Protein AF-B8IIR8-F1 (afdb_monomer_lite)

Secondary structure (DSSP, 8-state):
-HHHHHHHHHHHHHHHHHHHHHHHHHHHHHHS-S-HHHHHHHHHHHHHHHHHHHHHHHHHHHHHHTT-

Structure (mmCIF, N/CA/C/O backbone):
data_AF-B8IIR8-F1
#
_entry.id   AF-B8IIR8-F1
#
loop_
_atom_site.group_PDB
_atom_site.id
_atom_site.type_symbol
_atom_site.label_atom_id
_atom_site.label_alt_id
_atom_site.label_comp_id
_atom_site.label_asym_id
_atom_site.label_entity_id
_atom_site.label_seq_id
_atom_site.pdbx_PDB_ins_code
_atom_site.Cartn_x
_atom_site.Cartn_y
_atom_site.Cartn_z
_atom_site.occupancy
_atom_site.B_iso_or_equiv
_atom_site.auth_seq_id
_atom_site.auth_comp_id
_atom_site.auth_asym_id
_atom_site.auth_atom_id
_atom_site.pdbx_PDB_model_num
ATOM 1 N N . MET A 1 1 ? 13.346 -5.537 -22.343 1.00 62.97 1 MET A N 1
ATOM 2 C CA . MET A 1 1 ? 12.040 -6.022 -21.835 1.00 62.97 1 MET A CA 1
ATOM 3 C C . MET A 1 1 ? 12.115 -6.623 -20.431 1.00 62.97 1 MET A C 1
ATOM 5 O O . MET A 1 1 ? 11.259 -6.281 -19.631 1.00 62.97 1 MET A O 1
ATOM 9 N N . VAL A 1 2 ? 13.119 -7.444 -20.078 1.00 79.38 2 VAL A N 1
ATOM 10 C CA . VAL A 1 2 ? 13.240 -8.040 -18.721 1.00 79.38 2 VAL A CA 1
ATOM 11 C C . VAL A 1 2 ? 13.207 -6.998 -17.588 1.00 79.38 2 VAL A C 1
ATOM 13 O O . VAL A 1 2 ? 12.483 -7.190 -16.618 1.00 79.38 2 VAL A O 1
ATOM 16 N N . GLY A 1 3 ? 13.903 -5.862 -17.729 1.00 79.19 3 GLY A N 1
ATOM 17 C CA . GLY A 1 3 ? 13.879 -4.788 -16.721 1.00 79.19 3 GLY A CA 1
ATOM 18 C C . GLY A 1 3 ? 12.489 -4.176 -16.496 1.00 79.19 3 GLY A C 1
ATOM 19 O O . GLY A 1 3 ? 12.094 -3.936 -15.362 1.00 79.19 3 GLY A O 1
ATOM 20 N N . THR A 1 4 ? 11.709 -4.008 -17.565 1.00 83.31 4 THR A N 1
ATOM 21 C CA . THR A 1 4 ? 10.329 -3.499 -17.525 1.00 83.31 4 THR A CA 1
ATOM 22 C C . THR A 1 4 ? 9.405 -4.449 -16.757 1.00 83.31 4 THR A C 1
ATOM 24 O O . THR A 1 4 ? 8.633 -4.010 -15.906 1.00 83.31 4 THR A O 1
ATOM 27 N N . PHE A 1 5 ? 9.531 -5.761 -16.993 1.00 83.62 5 PHE A N 1
ATOM 28 C CA . PHE A 1 5 ? 8.798 -6.780 -16.234 1.00 83.62 5 PHE A CA 1
ATOM 29 C C . PHE A 1 5 ? 9.189 -6.793 -14.752 1.00 83.62 5 PHE A C 1
ATOM 31 O O . PHE A 1 5 ? 8.318 -6.939 -13.899 1.00 83.62 5 PHE A O 1
ATOM 38 N N . LEU A 1 6 ? 10.472 -6.594 -14.437 1.00 86.81 6 LEU A N 1
ATOM 39 C CA . LEU A 1 6 ? 10.960 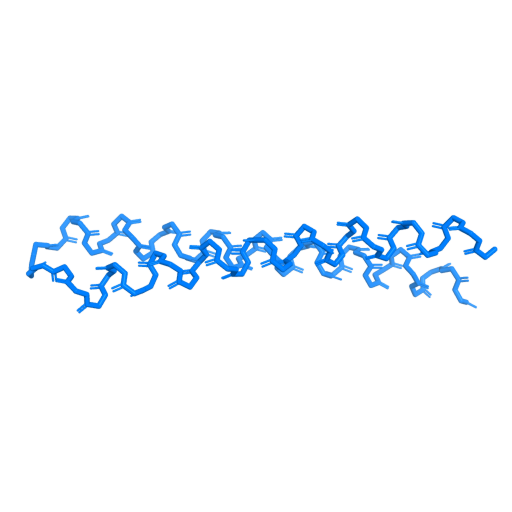-6.533 -13.057 1.00 86.81 6 LEU A CA 1
ATOM 40 C C . LEU A 1 6 ? 10.375 -5.334 -12.295 1.00 86.81 6 LEU A C 1
ATOM 42 O O . LEU A 1 6 ? 9.895 -5.492 -11.174 1.00 86.81 6 LEU A O 1
ATOM 46 N N . ILE A 1 7 ? 10.356 -4.154 -12.925 1.00 86.50 7 ILE A N 1
ATOM 47 C CA . ILE A 1 7 ? 9.755 -2.938 -12.355 1.00 86.50 7 ILE A CA 1
ATOM 48 C C . ILE A 1 7 ? 8.254 -3.142 -12.123 1.00 86.50 7 ILE A C 1
ATOM 50 O O . ILE A 1 7 ? 7.754 -2.819 -11.048 1.00 86.50 7 ILE A O 1
ATOM 54 N N . ALA A 1 8 ? 7.544 -3.724 -13.095 1.00 86.50 8 ALA A N 1
ATOM 55 C CA . ALA A 1 8 ? 6.121 -4.021 -12.962 1.00 86.50 8 ALA A CA 1
ATOM 56 C C . ALA A 1 8 ? 5.844 -5.003 -11.812 1.00 86.50 8 ALA A C 1
ATOM 58 O O . ALA A 1 8 ? 4.966 -4.750 -10.991 1.00 86.50 8 ALA A O 1
ATOM 59 N N . ALA A 1 9 ? 6.608 -6.095 -11.721 1.00 89.19 9 ALA A N 1
ATOM 60 C CA . ALA A 1 9 ? 6.421 -7.115 -10.693 1.00 89.19 9 ALA A CA 1
ATOM 61 C C . ALA A 1 9 ? 6.657 -6.564 -9.279 1.00 89.19 9 ALA A C 1
ATOM 63 O O . ALA A 1 9 ? 5.835 -6.787 -8.393 1.00 89.19 9 ALA A O 1
ATOM 64 N N . ILE A 1 10 ? 7.739 -5.808 -9.070 1.00 91.44 10 ILE A N 1
ATOM 65 C CA . ILE A 1 10 ? 8.055 -5.220 -7.759 1.00 91.44 10 ILE A CA 1
ATOM 66 C C . ILE A 1 10 ? 7.045 -4.128 -7.406 1.00 91.44 10 ILE A C 1
ATOM 68 O O . ILE A 1 10 ? 6.500 -4.114 -6.304 1.00 91.44 10 ILE A O 1
ATOM 72 N N . GLY A 1 11 ? 6.776 -3.227 -8.348 1.00 88.75 11 GLY A N 1
ATOM 73 C CA . GLY A 1 11 ? 5.924 -2.067 -8.138 1.00 88.75 11 GLY A CA 1
ATOM 74 C C . GLY A 1 11 ? 4.465 -2.424 -7.863 1.00 88.75 11 GLY A C 1
ATOM 75 O O . GLY A 1 11 ? 3.899 -2.013 -6.847 1.00 88.75 11 GLY A O 1
ATOM 76 N N . TYR A 1 12 ? 3.864 -3.257 -8.718 1.00 90.19 12 TYR A N 1
ATOM 77 C CA . TYR A 1 12 ? 2.506 -3.750 -8.487 1.00 90.19 12 TYR A CA 1
ATOM 78 C C . TYR A 1 12 ? 2.446 -4.763 -7.342 1.00 90.19 12 TYR A C 1
ATOM 80 O O . TYR A 1 12 ? 1.466 -4.763 -6.601 1.00 90.19 12 TYR A O 1
ATOM 88 N N . GLY A 1 13 ? 3.489 -5.575 -7.136 1.00 90.50 13 GLY A N 1
ATOM 89 C CA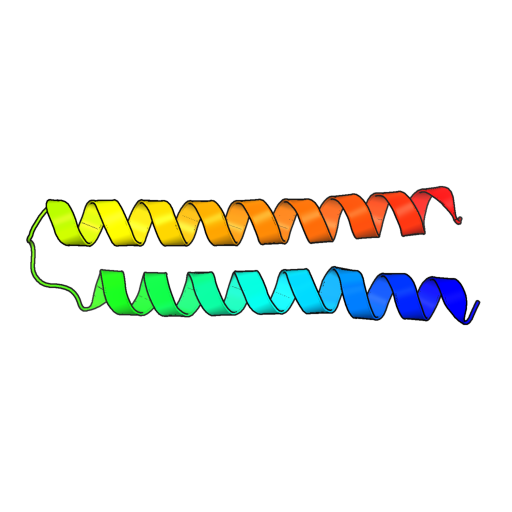 . GLY A 1 13 ? 3.573 -6.487 -5.993 1.00 90.50 13 GLY A CA 1
ATOM 90 C C . GLY A 1 13 ? 3.528 -5.747 -4.654 1.00 90.50 13 GLY A C 1
ATOM 91 O O . GLY A 1 13 ? 2.738 -6.103 -3.779 1.00 90.50 13 GLY A O 1
ATOM 92 N N . ALA A 1 14 ? 4.299 -4.664 -4.520 1.00 89.62 14 ALA A N 1
ATOM 93 C CA . ALA A 1 14 ? 4.254 -3.793 -3.350 1.00 89.62 14 ALA A CA 1
ATOM 94 C C . ALA A 1 14 ? 2.873 -3.142 -3.185 1.00 89.62 14 ALA A C 1
ATOM 96 O O . ALA A 1 14 ? 2.308 -3.171 -2.092 1.00 89.62 14 ALA A O 1
ATOM 97 N N . ALA A 1 15 ? 2.285 -2.616 -4.267 1.00 88.25 15 ALA A N 1
ATOM 98 C CA . ALA A 1 15 ? 0.948 -2.025 -4.219 1.00 88.25 15 ALA A CA 1
ATOM 99 C C . ALA A 1 15 ? -0.112 -3.026 -3.721 1.00 88.25 15 ALA A C 1
ATOM 101 O O . ALA A 1 15 ? -0.900 -2.693 -2.837 1.00 88.25 15 ALA A O 1
ATOM 102 N N . ILE A 1 16 ? -0.096 -4.267 -4.219 1.00 92.31 16 ILE A N 1
ATOM 103 C CA . ILE A 1 16 ? -1.009 -5.334 -3.783 1.00 92.31 16 ILE A CA 1
ATOM 104 C C . ILE A 1 16 ? -0.819 -5.641 -2.294 1.00 92.31 16 ILE A C 1
ATOM 106 O O . ILE A 1 16 ? -1.806 -5.734 -1.566 1.00 92.31 16 ILE A O 1
ATOM 110 N N . PHE A 1 17 ? 0.425 -5.754 -1.820 1.00 92.69 17 PHE A N 1
ATOM 111 C CA . PHE A 1 17 ? 0.710 -6.004 -0.405 1.00 92.69 17 PHE A CA 1
ATOM 112 C C . PHE A 1 17 ? 0.097 -4.930 0.507 1.00 92.69 17 PHE A C 1
ATOM 114 O O . PHE A 1 17 ? -0.571 -5.255 1.491 1.00 92.69 17 PHE A O 1
ATOM 121 N N . PHE A 1 18 ? 0.255 -3.652 0.155 1.00 90.62 18 PHE A N 1
ATOM 122 C CA . PHE A 1 18 ? -0.316 -2.550 0.930 1.00 90.62 18 PHE A CA 1
ATOM 123 C C . PHE A 1 18 ? -1.848 -2.504 0.867 1.00 90.62 18 PHE A C 1
ATOM 125 O O . PHE A 1 18 ? -2.482 -2.228 1.885 1.00 90.62 18 PHE A O 1
ATOM 132 N N . VAL A 1 19 ? -2.463 -2.844 -0.273 1.00 90.94 19 VAL A N 1
ATOM 133 C CA . VAL A 1 19 ? -3.930 -2.988 -0.369 1.00 90.94 19 VAL A CA 1
ATOM 134 C C . VAL A 1 19 ? -4.434 -4.110 0.537 1.00 90.94 19 VAL A C 1
ATOM 136 O O . VAL A 1 19 ? -5.422 -3.924 1.244 1.00 90.94 19 VAL A O 1
ATOM 139 N N . LEU A 1 20 ? -3.757 -5.261 0.560 1.00 91.12 20 LEU A N 1
ATOM 140 C CA . LEU A 1 20 ? -4.133 -6.381 1.428 1.00 91.12 20 LEU A CA 1
ATOM 141 C C . LEU A 1 20 ? -3.992 -6.017 2.910 1.00 91.12 20 LEU A C 1
ATOM 143 O O . LEU A 1 20 ? -4.906 -6.274 3.690 1.00 91.12 20 LEU A O 1
ATOM 147 N N . SER A 1 21 ? -2.896 -5.357 3.287 1.00 88.06 21 SER A N 1
ATOM 148 C CA . SER A 1 21 ? -2.706 -4.825 4.642 1.00 88.06 21 SER A CA 1
ATOM 149 C C . SER A 1 21 ? -3.826 -3.849 5.028 1.00 88.06 21 SER A C 1
ATOM 151 O O . SER A 1 21 ? -4.405 -3.955 6.111 1.00 88.06 21 SER A O 1
ATOM 153 N N . ALA A 1 22 ? -4.209 -2.940 4.123 1.00 84.94 22 ALA A N 1
ATOM 154 C CA . ALA A 1 22 ? -5.328 -2.026 4.341 1.00 84.94 22 ALA A CA 1
ATOM 155 C C . ALA A 1 22 ? -6.662 -2.770 4.515 1.00 84.94 22 ALA A C 1
ATOM 157 O O . ALA A 1 22 ? -7.430 -2.443 5.416 1.00 84.94 22 ALA A O 1
ATOM 158 N N . ALA A 1 23 ? -6.922 -3.799 3.702 1.00 85.69 23 ALA A N 1
ATOM 159 C CA . ALA A 1 23 ? -8.129 -4.615 3.798 1.00 85.69 23 ALA A CA 1
ATOM 160 C C . ALA A 1 23 ? -8.220 -5.363 5.138 1.00 85.69 23 ALA A C 1
ATOM 162 O O . ALA A 1 23 ? -9.293 -5.404 5.736 1.00 85.69 23 ALA A O 1
ATOM 163 N N . ILE A 1 24 ? -7.105 -5.896 5.648 1.00 87.31 24 ILE A N 1
ATOM 164 C CA . ILE A 1 24 ? -7.053 -6.530 6.976 1.00 87.31 24 ILE A CA 1
ATOM 165 C C . ILE A 1 24 ? -7.407 -5.509 8.064 1.00 87.31 24 ILE A C 1
ATOM 167 O O . ILE A 1 24 ? -8.303 -5.765 8.866 1.00 87.31 24 ILE A O 1
ATOM 171 N N . ASN A 1 25 ? -6.790 -4.324 8.037 1.00 81.25 25 ASN A N 1
ATOM 172 C CA . ASN A 1 25 ? -7.089 -3.247 8.988 1.00 81.25 25 ASN A CA 1
ATOM 173 C C . ASN A 1 25 ? -8.552 -2.773 8.900 1.00 81.25 25 ASN A C 1
ATOM 175 O O . ASN A 1 25 ? -9.160 -2.443 9.915 1.00 81.25 25 ASN A O 1
ATOM 179 N N . LEU A 1 26 ? -9.146 -2.768 7.702 1.00 80.88 26 LEU A N 1
ATOM 180 C CA . LEU A 1 26 ? -10.559 -2.442 7.496 1.00 80.88 26 LEU A CA 1
ATOM 181 C C . LEU A 1 26 ? -11.486 -3.507 8.106 1.00 80.88 26 LEU A C 1
ATOM 183 O O . LEU A 1 26 ? -12.501 -3.176 8.720 1.00 80.88 26 LEU A O 1
ATOM 187 N N . VAL A 1 27 ? -11.138 -4.788 7.962 1.00 83.69 27 VAL A N 1
ATOM 188 C CA . VAL A 1 27 ? -11.883 -5.900 8.570 1.00 83.69 27 VAL A CA 1
ATOM 189 C C . VAL A 1 27 ? -11.770 -5.863 10.094 1.00 83.69 27 VAL A C 1
ATOM 191 O O . VAL A 1 27 ? -12.765 -6.092 10.782 1.00 83.69 27 VAL A O 1
ATOM 194 N N . GLU A 1 28 ? -10.592 -5.551 10.635 1.00 77.69 28 GLU A N 1
ATOM 195 C CA . GLU A 1 28 ? -10.403 -5.347 12.075 1.00 77.69 28 GLU A CA 1
ATOM 196 C C . GLU A 1 28 ? -11.210 -4.148 12.584 1.00 77.69 28 GLU A C 1
ATOM 198 O O . GLU A 1 28 ? -11.909 -4.268 13.590 1.00 77.69 28 GLU A O 1
ATOM 203 N N . LEU A 1 29 ? -11.220 -3.033 11.847 1.00 72.56 29 LEU A N 1
ATOM 204 C CA . LEU A 1 29 ? -12.043 -1.859 12.150 1.00 72.56 29 LEU A CA 1
ATOM 205 C C . LEU A 1 29 ? -13.540 -2.200 12.195 1.00 72.56 29 LEU A C 1
ATOM 207 O O . LEU A 1 29 ? -14.245 -1.749 13.097 1.00 72.56 29 LEU A O 1
ATOM 211 N N . ALA A 1 30 ? -14.023 -3.009 11.248 1.00 77.19 30 ALA A N 1
ATOM 212 C CA . ALA A 1 30 ? -15.420 -3.439 11.192 1.00 77.19 30 ALA A CA 1
ATOM 213 C C . ALA A 1 30 ? -15.817 -4.346 12.373 1.00 77.19 30 ALA A C 1
ATOM 215 O O . ALA A 1 30 ? -16.987 -4.382 12.751 1.00 77.19 30 ALA A O 1
ATOM 216 N N . LYS A 1 31 ? -14.852 -5.064 12.962 1.00 78.62 31 LYS A N 1
ATOM 217 C CA . LYS A 1 31 ? -15.054 -5.951 14.120 1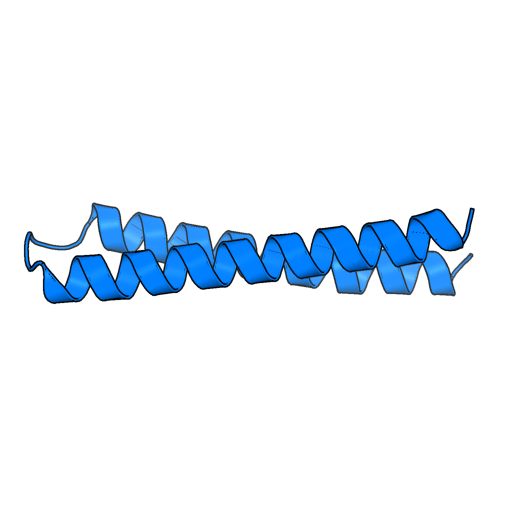.00 78.62 31 LYS A CA 1
ATOM 218 C C . LYS A 1 31 ? -14.787 -5.267 15.467 1.00 78.62 31 LYS A C 1
ATOM 220 O O . LYS A 1 31 ? -15.147 -5.826 16.501 1.00 78.62 31 LYS A O 1
ATOM 225 N N . ALA A 1 32 ? -14.161 -4.089 15.480 1.00 64.44 32 ALA A N 1
ATOM 226 C CA . ALA A 1 32 ? -13.741 -3.426 16.709 1.00 64.44 32 ALA A CA 1
ATOM 227 C C . ALA A 1 32 ? -14.919 -2.779 17.481 1.00 64.44 32 ALA A C 1
ATOM 229 O O . ALA A 1 32 ? -15.792 -2.134 16.876 1.00 64.44 32 ALA A O 1
ATOM 230 N N . PRO A 1 33 ? -14.934 -2.881 18.829 1.00 64.31 33 PRO A N 1
ATOM 231 C CA . PRO A 1 33 ? -15.916 -2.204 19.676 1.00 64.31 33 PRO A CA 1
ATOM 232 C C . PRO A 1 33 ? -15.852 -0.676 19.509 1.00 64.31 33 PRO A C 1
ATOM 234 O O . PRO A 1 33 ? -14.878 -0.126 18.996 1.00 64.31 33 PRO A O 1
ATOM 237 N N . ALA A 1 34 ? -16.912 0.029 19.917 1.00 62.94 34 ALA A N 1
ATOM 238 C CA . ALA A 1 34 ? -17.141 1.454 19.635 1.00 62.94 34 ALA A CA 1
ATOM 239 C C . ALA A 1 34 ? -16.196 2.452 20.338 1.00 62.94 34 ALA A C 1
ATOM 241 O O . ALA A 1 34 ? -16.538 3.623 20.498 1.00 62.94 34 ALA A O 1
ATOM 242 N N . GLU A 1 35 ? -14.996 2.032 20.731 1.00 75.06 35 GLU A N 1
ATOM 243 C CA . GLU A 1 35 ? -13.977 2.952 21.215 1.00 75.06 35 GLU A CA 1
ATOM 244 C C . GLU A 1 35 ? -13.452 3.819 20.069 1.00 75.06 35 GLU A C 1
ATOM 246 O O . GLU A 1 35 ? -12.773 3.356 19.147 1.00 75.06 35 GLU A O 1
ATOM 251 N N . ALA A 1 36 ? -13.738 5.119 20.158 1.00 67.56 36 ALA A N 1
ATOM 252 C CA . ALA A 1 36 ? -13.349 6.107 19.158 1.00 67.56 36 ALA A CA 1
ATOM 253 C C . ALA A 1 36 ? -11.838 6.093 18.856 1.00 67.56 36 ALA A C 1
ATOM 255 O O . ALA A 1 36 ? -11.439 6.311 17.716 1.00 67.56 36 ALA A O 1
ATOM 256 N N . ARG A 1 37 ? -10.994 5.785 19.850 1.00 73.81 37 ARG A N 1
ATOM 257 C CA . ARG A 1 37 ? -9.530 5.807 19.716 1.00 73.81 37 ARG A CA 1
ATOM 258 C C . ARG A 1 37 ? -8.989 4.660 18.854 1.00 73.81 37 ARG A C 1
ATOM 260 O O . ARG A 1 37 ? -8.144 4.902 17.996 1.00 73.81 37 ARG A O 1
ATOM 267 N N . HIS A 1 38 ? -9.516 3.448 19.031 1.00 72.56 38 HIS A N 1
ATOM 268 C CA . HIS A 1 38 ? -9.155 2.281 18.218 1.00 72.56 38 HIS A CA 1
ATOM 269 C C . HIS A 1 38 ? -9.655 2.429 16.776 1.00 72.56 38 HIS A C 1
ATOM 271 O O . HIS A 1 38 ? -8.921 2.145 15.830 1.00 72.56 38 HIS A O 1
ATOM 277 N N . ARG A 1 39 ? -10.867 2.973 16.597 1.00 71.06 39 ARG A N 1
ATOM 278 C CA . ARG A 1 39 ? -11.421 3.251 15.266 1.00 71.06 39 ARG A CA 1
ATOM 279 C C . ARG A 1 39 ? -10.626 4.303 14.503 1.00 71.06 39 ARG A C 1
ATOM 281 O O . ARG A 1 39 ? -10.375 4.128 13.314 1.00 71.06 39 ARG A O 1
ATOM 288 N N . LEU A 1 40 ? -10.198 5.368 15.183 1.00 77.69 40 LEU A N 1
ATOM 289 C CA . LEU A 1 40 ? -9.386 6.417 14.569 1.00 77.69 40 LEU A CA 1
ATOM 290 C C . LEU A 1 40 ? -8.019 5.875 14.131 1.00 77.69 40 LEU A C 1
ATOM 292 O O . LEU A 1 40 ? -7.603 6.111 13.001 1.00 77.69 40 LEU A O 1
ATOM 296 N N . ALA A 1 41 ? -7.345 5.108 14.994 1.00 79.06 41 ALA A N 1
ATOM 297 C CA . ALA A 1 41 ? -6.044 4.520 14.682 1.00 79.06 41 ALA A CA 1
ATOM 298 C C . ALA A 1 41 ? -6.113 3.559 13.480 1.00 79.06 41 ALA A C 1
ATOM 300 O O . ALA A 1 41 ? -5.310 3.680 12.555 1.00 79.06 41 ALA A O 1
ATOM 301 N N . ALA A 1 42 ? -7.108 2.667 13.445 1.00 76.81 42 ALA A N 1
ATOM 302 C CA . ALA A 1 42 ? -7.295 1.734 12.333 1.00 76.81 42 ALA A CA 1
ATOM 303 C C . ALA A 1 42 ? -7.726 2.438 11.030 1.00 76.81 42 ALA A C 1
ATOM 305 O O . ALA A 1 42 ? -7.257 2.073 9.953 1.00 76.81 42 ALA A O 1
ATOM 306 N N . ALA A 1 43 ? -8.546 3.495 11.102 1.00 79.12 43 ALA A N 1
ATOM 307 C CA . ALA A 1 43 ? -8.904 4.301 9.932 1.00 79.12 43 ALA A CA 1
ATOM 308 C C . ALA A 1 43 ? -7.692 5.049 9.345 1.00 79.12 43 ALA A C 1
ATOM 310 O O . ALA A 1 43 ? -7.514 5.081 8.123 1.00 79.12 43 ALA A O 1
ATOM 311 N N . ILE A 1 44 ? -6.827 5.600 10.205 1.00 85.31 44 ILE A N 1
ATOM 312 C CA . ILE A 1 44 ? -5.566 6.235 9.794 1.00 85.31 44 ILE A CA 1
ATOM 313 C C . ILE A 1 44 ? -4.649 5.199 9.141 1.00 85.31 44 ILE A C 1
ATOM 315 O O . ILE A 1 44 ? -4.170 5.431 8.033 1.00 85.31 44 ILE A O 1
ATOM 319 N N . ALA A 1 45 ? -4.450 4.041 9.778 1.00 82.88 45 ALA A N 1
ATOM 320 C CA . ALA A 1 45 ? -3.626 2.965 9.233 1.00 82.88 45 ALA A CA 1
ATOM 321 C C . ALA A 1 45 ? -4.153 2.475 7.874 1.00 82.88 45 ALA A C 1
ATOM 323 O O . ALA A 1 45 ? -3.376 2.318 6.932 1.00 82.88 45 ALA A O 1
ATOM 324 N N . CYS A 1 46 ? -5.467 2.291 7.731 1.00 85.94 46 CYS A N 1
ATOM 325 C CA . CYS A 1 46 ? -6.095 1.895 6.470 1.00 85.94 46 CYS A CA 1
ATOM 326 C C . CYS A 1 46 ? -5.867 2.940 5.368 1.00 85.94 46 CYS A C 1
ATOM 328 O O . CYS A 1 46 ? -5.444 2.594 4.265 1.00 85.94 46 CYS A O 1
ATOM 330 N N . THR A 1 47 ? -6.087 4.222 5.676 1.00 86.75 47 THR A N 1
ATOM 331 C CA . THR A 1 47 ? -5.899 5.329 4.722 1.00 86.75 47 THR A CA 1
ATOM 332 C C . THR A 1 47 ? -4.440 5.449 4.290 1.00 86.75 47 THR A C 1
ATOM 334 O O . THR A 1 47 ? -4.159 5.606 3.103 1.00 86.75 47 THR A O 1
ATOM 337 N N . LEU A 1 48 ? -3.502 5.319 5.232 1.00 90.31 48 LEU A N 1
ATOM 338 C CA . LEU A 1 48 ? -2.069 5.379 4.955 1.00 90.31 48 LEU A CA 1
ATOM 339 C C . LEU A 1 48 ? -1.628 4.233 4.034 1.00 90.31 48 LEU A C 1
ATOM 341 O O . LEU A 1 48 ? -0.961 4.475 3.032 1.00 90.31 48 LEU A O 1
ATOM 345 N N . ASN A 1 49 ? -2.042 2.996 4.334 1.00 87.50 49 ASN A N 1
ATOM 346 C CA . ASN A 1 49 ? -1.715 1.830 3.509 1.00 87.50 49 ASN A CA 1
ATOM 347 C C . ASN A 1 49 ? -2.303 1.955 2.091 1.00 87.50 49 ASN A C 1
ATOM 349 O O . ASN A 1 49 ? -1.596 1.707 1.116 1.00 87.50 49 ASN A O 1
ATOM 353 N N . PHE A 1 50 ? -3.552 2.418 1.949 1.00 86.06 50 PHE A N 1
ATOM 354 C CA . PHE A 1 50 ? -4.138 2.698 0.631 1.00 86.06 50 PHE A CA 1
ATOM 355 C C . PHE A 1 50 ? -3.376 3.785 -0.131 1.00 86.06 50 PHE A C 1
ATOM 357 O O . PHE A 1 50 ? -3.118 3.630 -1.324 1.00 86.06 50 PHE A O 1
ATOM 364 N N . GLY A 1 51 ? -2.992 4.868 0.548 1.00 88.06 51 GLY A N 1
ATOM 365 C CA . GLY A 1 51 ? -2.215 5.952 -0.049 1.00 88.06 51 GLY A CA 1
ATOM 366 C C . GLY A 1 51 ? -0.859 5.475 -0.569 1.00 88.06 51 GLY A C 1
ATOM 367 O O . GLY A 1 51 ? -0.485 5.791 -1.698 1.00 88.06 51 GLY A O 1
ATOM 368 N N . ILE A 1 52 ? -0.154 4.652 0.212 1.00 90.12 52 ILE A N 1
ATOM 369 C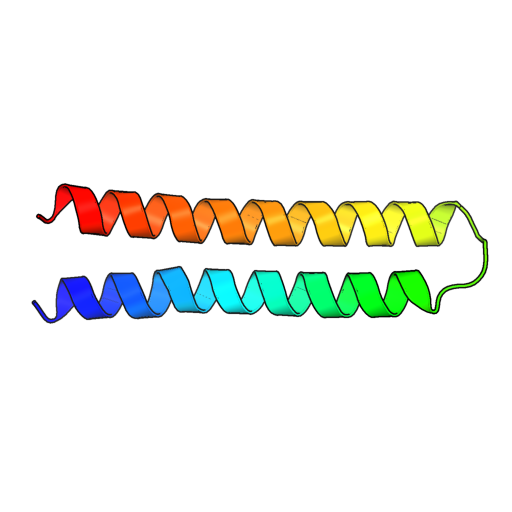 CA . ILE A 1 52 ? 1.123 4.055 -0.196 1.00 90.12 52 ILE A CA 1
ATOM 370 C C . ILE A 1 52 ? 0.921 3.118 -1.392 1.00 90.12 52 ILE A C 1
ATOM 372 O O . ILE A 1 52 ? 1.674 3.201 -2.361 1.00 90.12 52 ILE A O 1
ATOM 376 N N . ALA A 1 53 ? -0.117 2.276 -1.382 1.00 89.75 53 ALA A N 1
ATOM 377 C CA . ALA A 1 53 ? -0.424 1.400 -2.512 1.00 89.75 53 ALA A CA 1
ATOM 378 C C . ALA A 1 53 ? -0.666 2.180 -3.815 1.00 89.75 53 ALA A C 1
ATOM 380 O O . ALA A 1 53 ? -0.119 1.831 -4.863 1.00 89.75 53 ALA A O 1
ATOM 381 N N . LEU A 1 54 ? -1.453 3.257 -3.739 1.00 89.44 54 LEU A N 1
ATOM 382 C CA . LEU A 1 54 ? -1.713 4.168 -4.854 1.00 89.44 54 LEU A CA 1
ATOM 383 C C . LEU A 1 54 ? -0.432 4.835 -5.351 1.00 89.44 54 LEU A C 1
ATOM 385 O O . LEU A 1 54 ? -0.215 4.894 -6.559 1.00 89.44 54 LEU A O 1
ATOM 389 N N . ALA A 1 55 ? 0.435 5.287 -4.442 1.00 88.62 55 ALA A N 1
ATOM 390 C CA . ALA A 1 55 ? 1.720 5.876 -4.801 1.00 88.62 55 ALA A CA 1
ATOM 391 C C . ALA A 1 55 ? 2.608 4.871 -5.549 1.00 88.62 55 ALA A C 1
ATOM 393 O O . ALA A 1 55 ? 3.118 5.194 -6.620 1.00 88.62 55 ALA A O 1
ATOM 394 N N . PHE A 1 56 ? 2.731 3.634 -5.058 1.00 90.06 56 PHE A N 1
ATOM 395 C CA . PHE A 1 56 ? 3.479 2.582 -5.753 1.00 90.06 56 PHE A CA 1
ATOM 396 C C . PHE A 1 56 ? 2.881 2.265 -7.123 1.00 90.06 56 PHE A C 1
ATOM 398 O O . PHE A 1 56 ? 3.621 2.210 -8.104 1.00 90.06 56 PHE A O 1
ATOM 405 N N . ALA A 1 57 ? 1.560 2.118 -7.234 1.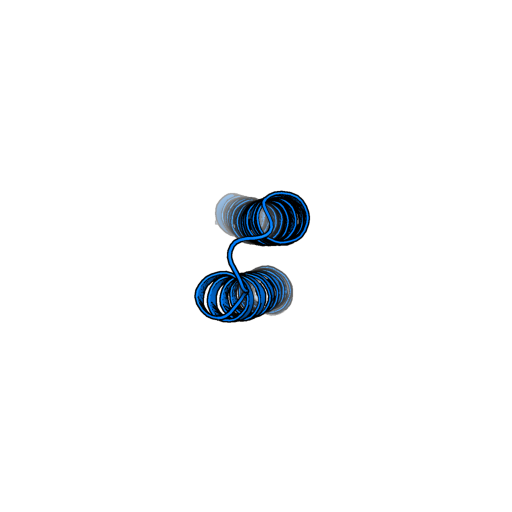00 85.88 57 ALA A N 1
ATOM 406 C CA . ALA A 1 57 ? 0.900 1.870 -8.514 1.00 85.88 57 ALA A CA 1
ATOM 407 C C . ALA A 1 57 ? 1.100 3.031 -9.506 1.00 85.88 57 ALA A C 1
ATOM 409 O O . ALA A 1 57 ? 1.381 2.789 -10.680 1.00 85.88 57 ALA A O 1
ATOM 410 N N . ALA A 1 58 ? 1.013 4.280 -9.040 1.00 87.12 58 ALA A N 1
ATOM 411 C CA . ALA A 1 58 ? 1.210 5.478 -9.852 1.00 87.12 58 ALA A CA 1
ATOM 412 C C . ALA A 1 58 ? 2.664 5.630 -10.314 1.00 87.12 58 ALA A C 1
ATOM 414 O O . ALA A 1 58 ? 2.903 5.838 -11.502 1.00 87.12 58 ALA A O 1
ATOM 415 N N . VAL A 1 59 ? 3.636 5.460 -9.412 1.00 89.38 59 VAL A N 1
ATOM 416 C CA . VAL A 1 59 ? 5.071 5.498 -9.741 1.00 89.38 59 VAL A CA 1
ATOM 417 C C . VAL A 1 59 ? 5.418 4.382 -10.717 1.00 89.38 59 VAL A C 1
ATOM 419 O O . VAL A 1 59 ? 6.072 4.630 -11.724 1.00 89.38 59 VAL A O 1
ATOM 422 N N . THR A 1 60 ? 4.918 3.169 -10.483 1.00 89.19 60 THR A N 1
ATOM 423 C CA . THR A 1 60 ? 5.119 2.031 -11.392 1.00 89.19 60 THR A CA 1
ATOM 424 C C . THR A 1 60 ? 4.521 2.327 -12.762 1.00 89.19 60 THR A C 1
ATOM 426 O O . THR A 1 60 ? 5.187 2.147 -13.777 1.00 89.19 60 THR A O 1
ATOM 429 N N . ARG A 1 61 ? 3.295 2.862 -12.819 1.00 85.38 61 ARG A N 1
ATOM 430 C CA . ARG A 1 61 ? 2.654 3.258 -14.078 1.00 85.38 61 ARG A CA 1
ATOM 431 C C . ARG A 1 61 ? 3.422 4.366 -14.796 1.00 85.38 61 ARG A C 1
ATOM 433 O O . ARG A 1 61 ? 3.501 4.306 -16.019 1.00 85.38 61 ARG A O 1
ATOM 440 N N . TRP A 1 62 ? 3.968 5.340 -14.069 1.00 86.00 62 TRP A N 1
ATOM 441 C CA . TRP A 1 62 ? 4.784 6.423 -14.621 1.00 86.00 62 TRP A CA 1
ATOM 442 C C . TRP A 1 62 ? 6.104 5.893 -15.189 1.00 86.00 62 TRP A C 1
ATOM 444 O O . TRP A 1 62 ? 6.423 6.184 -16.336 1.00 86.00 62 TRP A O 1
ATOM 454 N N . LEU A 1 63 ? 6.809 5.028 -14.453 1.00 85.44 63 LEU A N 1
ATOM 455 C CA . LEU A 1 63 ? 8.049 4.386 -14.908 1.00 85.44 63 LEU A CA 1
ATOM 456 C C . LEU A 1 63 ? 7.829 3.495 -16.137 1.00 85.44 63 LEU A C 1
ATOM 458 O O . LEU A 1 63 ? 8.647 3.490 -17.049 1.00 85.44 63 LEU A O 1
ATOM 462 N N . LEU A 1 64 ? 6.720 2.752 -16.178 1.00 84.88 64 LEU A N 1
ATOM 463 C CA . LEU A 1 64 ? 6.365 1.900 -17.317 1.00 84.88 64 LEU A CA 1
ATOM 464 C C . LEU A 1 64 ? 5.808 2.702 -18.500 1.00 84.88 64 LEU A C 1
ATOM 466 O O . LEU A 1 64 ? 5.995 2.311 -19.644 1.00 84.88 64 LEU A O 1
ATOM 470 N N . GLY A 1 65 ? 5.105 3.804 -18.230 1.00 73.50 65 GLY A N 1
ATOM 471 C CA . GLY A 1 65 ? 4.524 4.692 -19.237 1.00 73.50 65 GLY A CA 1
ATOM 472 C C . GLY A 1 65 ? 5.531 5.649 -19.867 1.00 73.50 65 GLY A C 1
ATOM 473 O O . GLY A 1 65 ? 5.349 6.003 -21.019 1.00 73.50 65 GLY A O 1
ATOM 474 N N . GLY A 1 66 ? 6.593 6.025 -19.148 1.00 58.94 66 GLY A N 1
ATOM 475 C CA . GLY A 1 66 ? 7.760 6.719 -19.703 1.00 58.94 66 GLY A CA 1
ATOM 476 C C . GLY A 1 66 ? 8.768 5.785 -20.386 1.00 58.94 66 GLY A C 1
ATOM 477 O O . GLY A 1 66 ? 9.744 6.261 -20.953 1.00 58.94 66 GLY A O 1
ATOM 478 N N . ALA A 1 67 ? 8.550 4.466 -20.312 1.00 50.91 67 ALA A N 1
ATOM 479 C CA . ALA A 1 67 ? 9.325 3.445 -21.019 1.00 50.91 67 ALA A CA 1
ATOM 480 C C . ALA A 1 67 ? 8.666 2.970 -22.335 1.00 50.91 67 ALA A C 1
ATOM 482 O O . ALA A 1 67 ? 9.248 2.121 -23.015 1.00 50.91 67 ALA A O 1
ATOM 483 N N . LEU A 1 68 ? 7.467 3.478 -22.658 1.00 44.53 68 LEU A N 1
ATOM 484 C CA . LEU A 1 68 ? 6.757 3.319 -23.937 1.00 44.53 68 LEU A CA 1
ATOM 485 C C . LEU A 1 68 ? 6.967 4.565 -24.799 1.00 44.53 68 LEU A C 1
ATOM 487 O O . LEU A 1 68 ? 7.070 4.386 -26.031 1.00 44.53 68 LEU A O 1
#

pLDDT: mean 81.74, std 10.0, range [44.53, 92.69]

Foldseek 3Di:
DVVLVVLLCVLLVLLVVLQVVLVVLVVVLVVDPPDPVSNVVSVVSSVVSNVVSVVSVVVSCVVNVVVD

Radius of gyration: 15.47 Å; chains: 1; bounding box: 31×15×45 Å

Organism: Methylobacterium nodulans (strain LMG 21967 / CNCM I-2342 / ORS 2060) (NCBI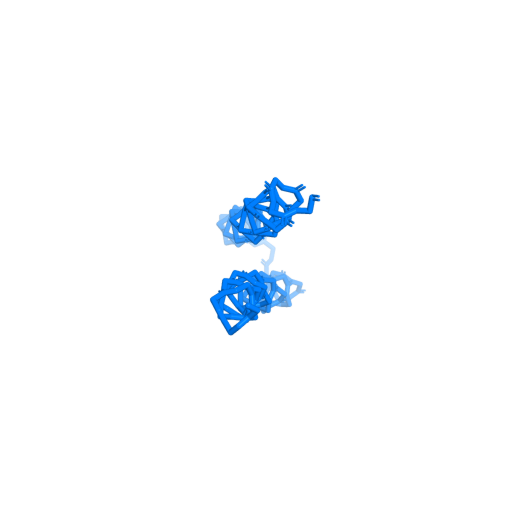:txid460265)

Sequence (68 aa):
MVGTFLIAAIGYGAAIFFVLSAAINLVELAKAPAEARHRLAAAIACTLNFGIALAFAAVTRWLLGGAL